Protein AF-A0A0M4GDM8-F1 (afdb_monomer_lite)

Foldseek 3Di:
DWDQLQVLVLLLLVLLLLLCCQQCVVVQPVVDDPVSSVCSSVVSSVVVSVVCVVVVSRRDIDDVVVSVVSNVNSNVNNVVSD

Sequence (82 aa):
MEWKLRIPLFLLTMGTLSGLAQKYPEFFLVNSTYLIRSAFFLGLVAALYLLLEKTKINDLNVHYSIGIGLISVGILVDYILI

Structure (mmCIF, N/CA/C/O backbone):
data_AF-A0A0M4GDM8-F1
#
_entry.id   AF-A0A0M4GDM8-F1
#
loop_
_atom_site.group_PDB
_atom_site.id
_atom_site.type_symbol
_atom_site.label_atom_id
_atom_site.label_alt_id
_atom_site.label_comp_id
_atom_site.label_asym_id
_atom_site.label_entity_id
_atom_site.label_seq_id
_atom_site.pdbx_PDB_ins_code
_atom_site.Cartn_x
_atom_site.Cartn_y
_atom_site.Cartn_z
_atom_site.occupancy
_atom_site.B_iso_or_equiv
_atom_site.auth_seq_id
_atom_site.auth_comp_id
_atom_site.auth_asym_id
_atom_site.auth_atom_id
_atom_site.pdbx_PDB_model_num
ATOM 1 N N . MET A 1 1 ? -15.812 -8.259 17.396 1.00 75.94 1 MET A N 1
ATOM 2 C CA . MET A 1 1 ? -14.348 -8.307 17.614 1.00 75.94 1 MET A CA 1
ATOM 3 C C . MET A 1 1 ? -13.738 -7.200 16.775 1.00 75.94 1 MET A C 1
ATOM 5 O O . MET A 1 1 ? -13.940 -7.199 15.563 1.00 75.94 1 MET A O 1
ATOM 9 N N . GLU A 1 2 ? -13.137 -6.205 17.423 1.00 79.69 2 GLU A N 1
ATOM 10 C CA . GLU A 1 2 ? -12.637 -5.000 16.755 1.00 79.69 2 GLU A CA 1
ATOM 11 C C . GLU A 1 2 ? -11.164 -5.154 16.375 1.00 79.69 2 GLU A C 1
ATOM 13 O O . GLU A 1 2 ? -10.372 -5.710 17.135 1.00 79.69 2 GLU A O 1
ATOM 18 N N . TRP A 1 3 ? -10.806 -4.673 15.186 1.00 82.50 3 TRP A N 1
ATOM 19 C CA . TRP A 1 3 ? -9.453 -4.705 14.649 1.00 82.50 3 TRP A CA 1
ATOM 20 C C . TRP A 1 3 ? -9.074 -3.315 14.141 1.00 82.50 3 TRP A C 1
ATOM 22 O O . TRP A 1 3 ? -9.836 -2.680 13.412 1.00 82.50 3 TRP A O 1
ATOM 32 N N . LYS A 1 4 ? -7.881 -2.847 14.515 1.00 87.81 4 LYS A N 1
ATOM 33 C CA . LYS A 1 4 ? -7.289 -1.633 13.950 1.00 87.81 4 LYS A CA 1
ATOM 34 C C . LYS A 1 4 ? -7.025 -1.801 12.457 1.00 87.81 4 LYS A C 1
ATOM 36 O O . LYS A 1 4 ? -6.359 -2.751 12.043 1.00 87.81 4 LYS A O 1
ATOM 41 N N . LEU A 1 5 ? -7.465 -0.825 11.667 1.00 88.88 5 LEU A N 1
ATOM 42 C CA . L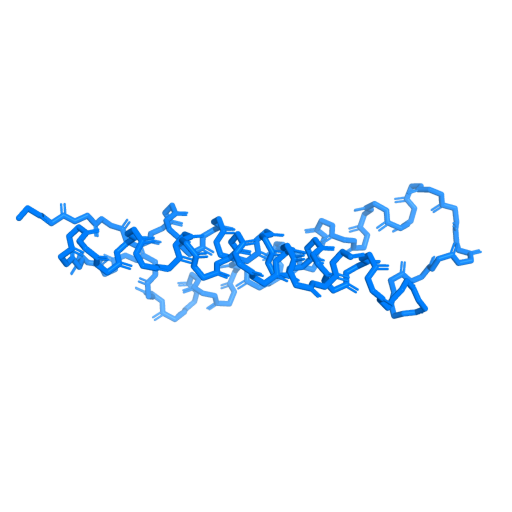EU A 1 5 ? -7.321 -0.819 10.208 1.00 88.88 5 LEU A CA 1
ATOM 43 C C . LEU A 1 5 ? -5.882 -0.711 9.693 1.00 88.88 5 LEU A C 1
ATOM 45 O O . LEU A 1 5 ? -5.651 -0.944 8.509 1.00 88.88 5 LEU A O 1
ATOM 49 N N . ARG A 1 6 ? -4.908 -0.400 10.553 1.00 88.25 6 ARG A N 1
ATOM 50 C CA . ARG A 1 6 ? -3.502 -0.207 10.173 1.00 88.25 6 ARG A CA 1
ATOM 51 C C . ARG A 1 6 ? -2.926 -1.340 9.314 1.00 88.25 6 ARG A C 1
ATOM 53 O O . ARG A 1 6 ? -2.358 -1.067 8.261 1.00 88.25 6 ARG A O 1
ATOM 60 N N . ILE A 1 7 ? -3.090 -2.596 9.742 1.00 88.56 7 ILE A N 1
ATOM 61 C CA . ILE A 1 7 ? -2.567 -3.766 9.011 1.00 88.56 7 ILE A CA 1
ATOM 62 C C . ILE A 1 7 ? -3.395 -4.046 7.744 1.00 88.56 7 ILE A C 1
ATOM 64 O O . ILE A 1 7 ? -2.791 -4.153 6.676 1.00 88.56 7 ILE A O 1
ATOM 68 N N . PRO A 1 8 ? -4.744 -4.108 7.804 1.00 89.94 8 PRO A N 1
ATOM 69 C CA . PRO A 1 8 ? -5.568 -4.268 6.605 1.00 89.94 8 PRO A CA 1
ATOM 70 C C . PRO A 1 8 ? -5.290 -3.245 5.500 1.00 89.94 8 PRO A C 1
ATOM 72 O O . PRO A 1 8 ? -5.157 -3.617 4.338 1.00 89.94 8 PRO A O 1
ATOM 75 N N . LEU A 1 9 ? -5.164 -1.964 5.853 1.00 89.69 9 LEU A N 1
ATOM 76 C CA . LEU A 1 9 ? -4.893 -0.897 4.891 1.00 89.69 9 LEU A CA 1
ATOM 77 C C . LEU A 1 9 ? -3.496 -1.003 4.289 1.00 89.69 9 LEU A C 1
ATOM 79 O O . LEU A 1 9 ? -3.344 -0.792 3.090 1.00 89.69 9 LEU A O 1
ATOM 83 N N . PHE A 1 10 ? -2.489 -1.359 5.090 1.00 90.00 10 PHE A N 1
ATOM 84 C CA . PHE A 1 10 ? -1.139 -1.568 4.577 1.00 90.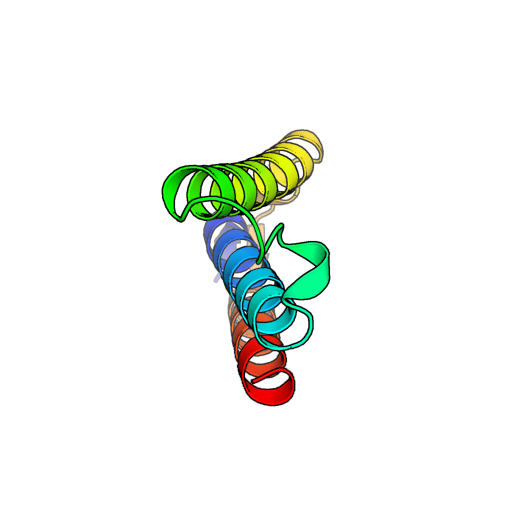00 10 PHE A CA 1
ATOM 85 C C . PHE A 1 10 ? -1.110 -2.690 3.529 1.00 90.00 10 PHE A C 1
ATOM 87 O O . PHE A 1 10 ? -0.571 -2.517 2.435 1.00 90.00 10 PHE A O 1
ATOM 94 N N . LEU A 1 11 ? -1.762 -3.818 3.824 1.00 89.88 11 LEU A N 1
ATOM 95 C CA . LEU A 1 11 ? -1.860 -4.945 2.895 1.00 89.88 11 LEU A CA 1
ATOM 96 C C . LEU A 1 11 ? -2.645 -4.586 1.630 1.00 89.88 11 LEU A C 1
ATOM 98 O O . LEU A 1 11 ? -2.209 -4.935 0.535 1.00 89.88 11 LEU A O 1
ATOM 102 N N . LEU A 1 12 ? -3.741 -3.831 1.762 1.00 91.19 12 LEU A N 1
ATOM 103 C CA . LEU A 1 12 ? -4.472 -3.287 0.618 1.00 91.19 12 LEU A CA 1
ATOM 104 C C . LEU A 1 12 ? -3.544 -2.442 -0.266 1.00 91.19 12 LEU A C 1
ATOM 106 O O . LEU A 1 12 ? -3.480 -2.681 -1.465 1.00 91.19 12 LEU A O 1
ATOM 110 N N . THR A 1 13 ? -2.808 -1.485 0.312 1.00 90.94 13 THR A N 1
ATOM 111 C CA . THR A 1 13 ? -1.913 -0.606 -0.460 1.00 90.94 13 THR A CA 1
ATOM 112 C C . THR A 1 13 ? -0.793 -1.362 -1.163 1.00 90.94 13 THR A C 1
ATOM 114 O O . THR A 1 13 ? -0.446 -1.028 -2.291 1.00 90.94 13 THR A O 1
ATOM 117 N N . MET A 1 14 ? -0.243 -2.398 -0.527 1.00 90.31 14 MET A N 1
ATOM 118 C CA . MET A 1 14 ? 0.789 -3.235 -1.134 1.00 90.31 14 MET A CA 1
ATOM 119 C C . MET A 1 14 ? 0.231 -4.065 -2.292 1.00 90.31 14 MET A C 1
ATOM 121 O O . MET A 1 14 ? 0.838 -4.084 -3.359 1.00 90.31 14 MET A O 1
ATOM 125 N N . GLY A 1 15 ? -0.926 -4.709 -2.106 1.00 88.75 15 GLY A N 1
ATOM 126 C CA . GLY A 1 15 ? -1.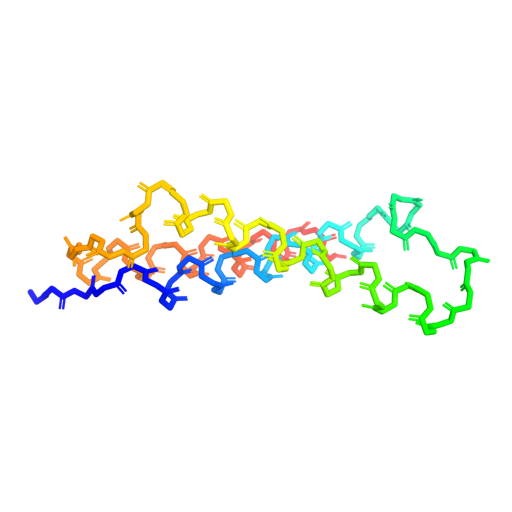559 -5.519 -3.151 1.00 88.75 15 GLY A CA 1
ATOM 127 C C . GLY A 1 15 ? -1.969 -4.688 -4.366 1.00 88.75 15 GLY A C 1
ATOM 128 O O . GLY A 1 15 ? -1.675 -5.055 -5.500 1.00 88.75 15 GLY A O 1
ATOM 129 N N . THR A 1 16 ? -2.564 -3.512 -4.149 1.00 89.00 16 THR A N 1
ATOM 130 C CA . THR A 1 16 ? -2.960 -2.633 -5.259 1.00 89.00 16 THR A CA 1
ATOM 131 C C . THR A 1 16 ? -1.758 -2.081 -6.018 1.00 89.00 16 THR A C 1
ATOM 133 O O . THR A 1 16 ? -1.771 -2.071 -7.248 1.00 89.00 16 THR A O 1
ATOM 136 N N . LEU A 1 17 ? -0.702 -1.653 -5.316 1.00 90.38 17 LEU A N 1
ATOM 137 C CA . LEU A 1 17 ? 0.515 -1.164 -5.964 1.00 90.38 17 LEU A CA 1
ATOM 138 C C . LEU A 1 17 ? 1.287 -2.270 -6.677 1.00 90.38 17 LEU A C 1
ATOM 140 O O . LEU A 1 17 ? 1.814 -2.011 -7.754 1.00 90.38 17 LEU A O 1
ATOM 144 N N . SER A 1 18 ? 1.335 -3.479 -6.118 1.00 88.44 18 SER A N 1
ATOM 145 C CA . SER A 1 18 ? 1.931 -4.647 -6.774 1.00 88.44 18 SER A CA 1
ATOM 146 C C . SER A 1 18 ? 1.243 -4.938 -8.107 1.00 88.44 18 SER A C 1
ATOM 148 O O . SER A 1 18 ? 1.905 -4.925 -9.145 1.00 88.44 18 SER A O 1
ATOM 150 N N . GLY A 1 19 ? -0.084 -5.093 -8.105 1.00 87.56 19 GLY A N 1
ATOM 151 C CA . GLY A 1 19 ? -0.838 -5.373 -9.326 1.00 87.56 19 GLY A CA 1
ATOM 152 C C . GLY A 1 19 ? -0.686 -4.264 -10.371 1.00 87.56 19 GLY A C 1
ATOM 153 O O . GLY A 1 19 ? -0.472 -4.530 -11.552 1.00 87.56 19 GLY A O 1
ATOM 154 N N . LEU A 1 20 ? -0.717 -2.996 -9.944 1.00 88.19 20 LEU A N 1
ATOM 155 C CA . LEU A 1 20 ? -0.495 -1.859 -10.843 1.00 88.19 20 LEU A CA 1
ATOM 156 C C . LEU A 1 20 ? 0.925 -1.819 -11.415 1.00 88.19 20 LEU A C 1
ATOM 158 O O . LEU A 1 20 ? 1.085 -1.517 -12.597 1.00 88.19 20 LEU A O 1
ATOM 162 N N . ALA A 1 21 ? 1.941 -2.125 -10.606 1.00 86.12 21 ALA A N 1
ATOM 163 C CA . ALA A 1 21 ? 3.331 -2.155 -11.049 1.00 86.12 21 ALA A CA 1
ATOM 164 C C . ALA A 1 21 ? 3.601 -3.273 -12.059 1.00 86.12 21 ALA A C 1
ATOM 166 O O . ALA A 1 21 ? 4.434 -3.097 -12.948 1.00 86.12 21 ALA A O 1
ATOM 167 N N . GLN A 1 22 ? 2.884 -4.393 -11.946 1.00 84.56 22 GLN A N 1
ATOM 168 C CA . GLN A 1 22 ? 2.979 -5.508 -12.885 1.00 84.56 22 GLN A CA 1
ATOM 169 C C . GLN A 1 22 ? 2.234 -5.221 -14.194 1.00 84.56 22 GLN A C 1
ATOM 171 O O . GLN A 1 22 ? 2.804 -5.415 -15.266 1.00 84.56 22 GLN A O 1
ATOM 176 N N . LYS A 1 23 ? 1.008 -4.681 -14.127 1.00 88.25 23 LYS A N 1
ATOM 177 C CA . LYS A 1 23 ? 0.203 -4.385 -15.323 1.00 88.25 23 LYS A CA 1
ATOM 178 C C . LYS A 1 23 ? 0.712 -3.202 -16.137 1.00 88.25 23 LYS A C 1
ATOM 180 O O . LYS A 1 23 ? 0.667 -3.227 -17.364 1.00 88.25 23 LYS A O 1
ATOM 185 N N . TYR A 1 24 ? 1.140 -2.140 -15.457 1.00 86.12 24 TYR A N 1
ATOM 186 C CA . TYR A 1 24 ? 1.557 -0.891 -16.088 1.00 86.12 24 TYR A CA 1
ATOM 187 C C . TYR A 1 24 ? 2.980 -0.513 -15.669 1.00 86.12 24 TYR A C 1
ATOM 189 O O . TYR A 1 24 ? 3.186 0.518 -15.019 1.00 86.12 24 TYR A O 1
ATOM 197 N N . PRO A 1 25 ? 3.989 -1.311 -16.060 1.00 80.94 25 PRO A N 1
ATOM 198 C CA . PRO A 1 25 ? 5.374 -1.070 -15.665 1.00 80.94 25 PRO A CA 1
ATOM 199 C C . PRO A 1 25 ? 5.883 0.301 -16.136 1.00 80.94 25 PRO A C 1
ATOM 201 O O . PRO A 1 25 ? 6.746 0.900 -15.494 1.00 80.94 25 PRO A O 1
ATOM 204 N N . GLU A 1 26 ? 5.307 0.847 -17.208 1.00 82.44 26 GLU A N 1
ATOM 205 C CA . GLU A 1 26 ? 5.661 2.154 -17.771 1.00 82.44 26 GLU A CA 1
ATOM 206 C C . GLU A 1 26 ? 5.484 3.314 -16.778 1.00 82.44 26 GLU A C 1
ATOM 208 O O . GLU A 1 26 ? 6.292 4.243 -16.775 1.00 82.44 26 GLU A O 1
ATOM 213 N N . PHE A 1 27 ? 4.507 3.234 -15.863 1.00 80.06 27 PHE A N 1
ATOM 214 C CA . PHE A 1 27 ? 4.326 4.236 -14.804 1.00 80.06 27 PHE A CA 1
ATOM 215 C C . PHE A 1 27 ? 5.346 4.108 -13.663 1.00 80.06 27 PHE A C 1
ATOM 217 O O . PHE A 1 27 ? 5.528 5.049 -12.892 1.00 80.06 27 PHE A O 1
ATOM 224 N N . PHE A 1 28 ? 6.041 2.973 -13.554 1.00 81.12 28 PHE A N 1
ATOM 225 C CA . PHE A 1 28 ? 6.953 2.654 -12.451 1.00 81.12 28 PHE A CA 1
ATOM 226 C C . PHE A 1 28 ? 8.426 2.745 -12.858 1.00 81.12 28 PHE A C 1
ATOM 228 O O . PHE A 1 28 ? 9.258 1.968 -12.393 1.00 81.12 28 PHE A O 1
ATOM 235 N N . LEU A 1 29 ? 8.767 3.709 -13.720 1.00 80.31 29 LEU A N 1
ATOM 236 C CA . LEU A 1 29 ? 10.147 3.993 -14.131 1.00 80.31 29 LEU A CA 1
ATOM 237 C C . LEU A 1 29 ? 10.896 2.734 -14.620 1.00 80.31 29 LEU A C 1
ATOM 239 O O . LEU A 1 29 ? 12.065 2.539 -14.280 1.00 80.31 29 LEU A O 1
ATOM 243 N N . VAL A 1 30 ? 10.245 1.862 -15.405 1.00 73.81 30 VAL A N 1
ATOM 244 C CA . VAL A 1 30 ? 10.809 0.547 -15.784 1.00 73.81 30 VAL A CA 1
ATOM 245 C C . VAL A 1 30 ? 12.147 0.633 -16.529 1.00 73.81 30 VAL A C 1
ATOM 247 O O . VAL A 1 30 ? 12.956 -0.283 -16.425 1.00 73.81 30 VAL A O 1
ATOM 250 N N . ASN A 1 31 ? 12.402 1.751 -17.216 1.00 78.50 31 ASN A N 1
ATOM 251 C CA . ASN A 1 31 ? 13.640 2.019 -17.956 1.00 78.50 31 ASN A CA 1
ATOM 252 C C . ASN A 1 31 ? 14.789 2.547 -17.072 1.00 78.50 31 ASN A C 1
ATOM 254 O O . ASN A 1 31 ? 15.871 2.841 -17.576 1.00 78.50 31 ASN A O 1
ATOM 258 N N . SER A 1 32 ? 14.564 2.706 -15.765 1.00 83.06 32 SER A N 1
ATOM 259 C CA . SER A 1 32 ? 15.576 3.151 -14.803 1.00 83.06 32 SER A CA 1
ATOM 260 C C . SER A 1 32 ? 16.294 1.975 -14.134 1.00 83.06 32 SER A C 1
ATOM 262 O O . SER A 1 32 ? 15.846 0.828 -14.173 1.00 83.06 32 SER A O 1
ATOM 264 N N . THR A 1 33 ? 17.423 2.256 -13.484 1.00 88.12 33 THR A N 1
ATOM 265 C CA . THR A 1 33 ? 18.180 1.255 -12.725 1.00 88.12 33 THR A CA 1
ATOM 266 C C . THR A 1 33 ? 17.304 0.607 -11.649 1.00 88.12 33 THR A C 1
ATOM 268 O O . THR A 1 33 ? 16.505 1.283 -11.001 1.00 88.12 33 THR A O 1
ATOM 271 N N . TYR A 1 34 ? 17.515 -0.685 -11.378 1.00 84.94 34 TYR A N 1
ATOM 272 C CA . TYR A 1 34 ? 16.769 -1.445 -10.364 1.00 84.94 34 TYR A CA 1
ATOM 273 C C . TYR A 1 34 ? 16.649 -0.724 -9.007 1.00 84.94 34 TYR A C 1
ATOM 275 O O . TYR A 1 34 ? 15.580 -0.726 -8.394 1.00 84.94 34 TYR A O 1
ATOM 283 N N . LEU A 1 35 ? 17.728 -0.068 -8.559 1.00 87.31 35 LEU A N 1
ATOM 284 C CA . LEU A 1 35 ? 17.738 0.729 -7.328 1.00 87.31 35 LEU A CA 1
ATOM 285 C C . LEU A 1 35 ? 16.725 1.879 -7.363 1.00 87.31 35 LEU A C 1
ATOM 287 O O . LEU A 1 35 ? 15.985 2.064 -6.402 1.00 87.31 35 LEU A O 1
ATOM 291 N N . ILE A 1 36 ? 16.666 2.621 -8.470 1.00 87.38 36 ILE A N 1
ATOM 292 C CA . ILE A 1 36 ? 15.771 3.773 -8.639 1.00 87.38 36 ILE A CA 1
ATOM 293 C C . ILE A 1 36 ? 14.322 3.297 -8.672 1.00 87.38 36 ILE A C 1
ATOM 295 O O . ILE A 1 36 ? 13.487 3.829 -7.945 1.00 87.38 36 ILE A O 1
ATOM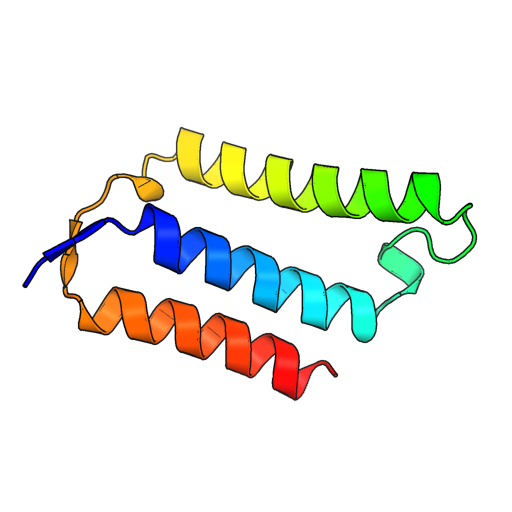 299 N N . ARG A 1 37 ? 14.038 2.239 -9.440 1.00 86.06 37 ARG A N 1
ATOM 300 C CA . ARG A 1 37 ? 12.709 1.620 -9.500 1.00 86.06 37 ARG A CA 1
ATOM 301 C C . ARG A 1 37 ? 12.225 1.156 -8.125 1.00 86.06 37 ARG A C 1
ATOM 303 O O . ARG A 1 37 ? 11.091 1.430 -7.743 1.00 86.06 37 ARG A O 1
ATOM 310 N N . SER A 1 38 ? 13.092 0.487 -7.367 1.00 86.12 38 SER A N 1
ATOM 311 C CA . SER A 1 38 ? 12.751 -0.031 -6.036 1.00 86.12 38 SER A CA 1
ATOM 312 C C . SER A 1 38 ? 12.539 1.098 -5.025 1.00 86.12 38 SER A C 1
ATOM 314 O O . SER A 1 38 ? 11.569 1.076 -4.271 1.00 86.12 38 SER A O 1
ATOM 316 N N . ALA A 1 39 ? 13.407 2.115 -5.039 1.00 89.25 39 ALA A N 1
ATOM 317 C CA . ALA A 1 39 ? 13.268 3.293 -4.187 1.00 89.25 39 ALA A CA 1
ATOM 318 C C . ALA A 1 39 ? 11.992 4.083 -4.509 1.00 89.25 39 ALA A C 1
ATOM 320 O O . ALA A 1 39 ? 11.302 4.522 -3.593 1.00 89.25 39 ALA A O 1
ATOM 321 N N . PHE A 1 40 ? 11.643 4.218 -5.792 1.00 89.38 40 PHE A N 1
ATOM 322 C CA . PHE A 1 40 ? 10.402 4.859 -6.219 1.00 89.38 40 PHE A CA 1
ATOM 323 C C . PHE A 1 40 ? 9.174 4.081 -5.742 1.00 89.38 40 PHE A C 1
ATOM 325 O O . PHE A 1 40 ? 8.283 4.671 -5.138 1.00 89.38 40 PHE A O 1
ATOM 332 N N . PHE A 1 41 ? 9.152 2.758 -5.934 1.00 88.88 41 PHE A N 1
ATOM 333 C CA . PHE A 1 41 ? 8.055 1.908 -5.470 1.00 88.88 41 PHE A CA 1
ATOM 334 C C . PHE A 1 41 ? 7.854 2.013 -3.951 1.00 88.88 41 PHE A C 1
ATOM 336 O O . PHE A 1 41 ? 6.752 2.301 -3.490 1.00 88.88 41 PHE A O 1
ATOM 343 N N . LEU A 1 42 ? 8.929 1.862 -3.169 1.00 89.50 42 LEU A N 1
ATOM 344 C CA . LEU A 1 42 ? 8.876 2.004 -1.710 1.00 89.50 42 LEU A CA 1
ATOM 345 C C . LEU A 1 42 ? 8.479 3.419 -1.279 1.00 89.50 42 LEU A C 1
ATOM 347 O O . LEU A 1 42 ? 7.706 3.576 -0.336 1.00 89.50 42 LEU A O 1
ATOM 351 N N . GLY A 1 43 ? 8.966 4.444 -1.979 1.00 91.50 43 GLY A N 1
ATOM 352 C CA . GLY A 1 43 ? 8.572 5.831 -1.750 1.00 91.50 43 GLY A CA 1
ATOM 353 C C . GLY A 1 43 ? 7.077 6.051 -1.972 1.00 91.50 43 GLY A C 1
ATOM 354 O O . GLY A 1 43 ? 6.440 6.754 -1.193 1.00 91.50 43 GLY A O 1
ATOM 355 N N . LEU A 1 44 ? 6.496 5.402 -2.982 1.00 90.88 44 LEU A N 1
ATOM 356 C CA . LEU A 1 44 ? 5.075 5.497 -3.306 1.00 90.88 44 LEU A CA 1
ATOM 357 C C . LEU A 1 44 ? 4.208 4.771 -2.265 1.00 90.88 44 LEU A C 1
ATOM 359 O O . LEU A 1 44 ? 3.225 5.340 -1.790 1.00 90.88 44 LEU A O 1
ATOM 363 N N . VAL A 1 45 ? 4.625 3.577 -1.823 1.00 90.69 45 VAL A N 1
ATOM 364 C CA . VAL A 1 45 ? 4.007 2.871 -0.683 1.00 90.69 45 VAL A CA 1
ATOM 365 C C . VAL A 1 45 ? 4.038 3.753 0.567 1.00 90.69 45 VAL A C 1
ATOM 367 O O . VAL A 1 45 ? 3.005 3.966 1.203 1.00 90.69 45 VAL A O 1
ATOM 370 N N . ALA A 1 46 ? 5.205 4.306 0.908 1.00 90.25 46 ALA A N 1
ATOM 371 C CA . ALA A 1 46 ? 5.372 5.159 2.080 1.00 90.25 46 ALA A CA 1
ATOM 372 C C . ALA A 1 46 ? 4.523 6.436 1.986 1.00 90.25 46 ALA A C 1
ATOM 374 O O . ALA A 1 46 ? 3.896 6.822 2.969 1.00 90.25 46 ALA A O 1
ATOM 375 N N . ALA A 1 47 ? 4.450 7.068 0.812 1.00 91.56 47 ALA A N 1
ATOM 376 C CA . ALA A 1 47 ? 3.639 8.260 0.589 1.00 91.56 47 ALA A CA 1
ATOM 377 C C . ALA A 1 47 ? 2.140 7.983 0.781 1.00 91.56 47 ALA A C 1
ATOM 379 O O . ALA A 1 47 ? 1.466 8.738 1.484 1.00 91.56 47 ALA A O 1
ATOM 380 N N . LEU A 1 48 ? 1.623 6.885 0.214 1.00 89.94 48 LEU A N 1
ATOM 381 C CA . LEU A 1 48 ? 0.229 6.476 0.412 1.00 89.94 48 LEU A CA 1
ATOM 382 C C . LEU A 1 48 ? -0.055 6.139 1.875 1.00 89.94 48 LEU A C 1
ATOM 384 O O . LEU A 1 48 ? -1.071 6.564 2.423 1.00 89.94 48 LEU A O 1
ATOM 388 N N . TYR A 1 49 ? 0.858 5.424 2.528 1.00 86.94 49 TYR A N 1
ATOM 389 C CA . TYR A 1 49 ? 0.699 5.061 3.927 1.00 86.94 49 TYR A CA 1
ATOM 390 C C . TYR A 1 49 ? 0.722 6.285 4.855 1.00 86.94 49 TYR A C 1
ATOM 392 O O . TYR A 1 49 ? -0.123 6.398 5.740 1.00 86.94 49 TYR A O 1
ATOM 400 N N . LEU A 1 50 ? 1.611 7.252 4.608 1.00 89.81 50 LEU A N 1
ATOM 401 C CA . LEU A 1 50 ? 1.631 8.532 5.322 1.00 89.81 50 LEU A CA 1
ATOM 402 C C . LEU A 1 50 ? 0.348 9.336 5.101 1.00 89.81 50 LEU A C 1
ATOM 404 O O . LEU A 1 50 ? -0.116 10.016 6.014 1.00 89.81 50 LEU A O 1
ATOM 408 N N . LEU A 1 51 ? -0.243 9.277 3.906 1.00 90.25 51 LEU A N 1
ATOM 409 C CA . LEU A 1 51 ? -1.520 9.932 3.628 1.00 90.25 51 LEU A CA 1
ATOM 410 C C . LEU A 1 51 ? -2.644 9.292 4.455 1.00 90.25 51 LEU A C 1
ATOM 412 O O . LEU A 1 51 ? -3.397 10.005 5.120 1.00 90.25 51 LEU A O 1
ATOM 416 N N . LEU A 1 52 ? -2.693 7.959 4.502 1.00 87.06 52 LEU A N 1
ATOM 417 C CA . LEU A 1 52 ? -3.629 7.218 5.350 1.00 87.06 52 LEU A CA 1
ATOM 418 C C . LEU A 1 52 ? -3.428 7.534 6.840 1.00 87.06 52 LEU A C 1
ATOM 420 O O . LEU A 1 52 ? -4.405 7.721 7.567 1.00 87.06 52 LEU A O 1
ATOM 424 N N . GLU A 1 53 ? -2.179 7.680 7.281 1.00 87.69 53 GLU A N 1
ATOM 425 C CA . GLU A 1 53 ? -1.837 8.076 8.649 1.00 87.69 53 GLU A CA 1
ATOM 426 C C . GLU A 1 53 ? -2.259 9.513 8.971 1.00 87.69 53 GLU A C 1
ATOM 428 O O . GLU A 1 53 ? -2.865 9.755 10.014 1.00 87.69 53 GLU A O 1
ATOM 433 N N . LYS A 1 54 ? -2.068 10.463 8.047 1.00 90.25 54 LYS A N 1
ATOM 434 C CA . LYS A 1 54 ? -2.568 11.841 8.203 1.00 90.25 54 LYS A CA 1
ATOM 435 C C . LYS A 1 54 ? -4.088 11.901 8.328 1.00 90.25 54 LYS A C 1
ATOM 437 O O . LYS A 1 54 ? -4.602 12.726 9.079 1.00 90.25 54 LYS A O 1
ATOM 442 N N . THR A 1 55 ? -4.806 11.028 7.623 1.00 88.06 55 THR A N 1
ATOM 443 C CA . THR A 1 55 ? -6.272 10.938 7.723 1.00 88.06 55 THR A CA 1
ATOM 444 C C . THR A 1 55 ? -6.766 10.212 8.979 1.00 88.06 55 THR A C 1
ATOM 446 O O . THR A 1 55 ? -7.972 10.170 9.208 1.00 88.06 55 THR A O 1
ATOM 449 N N . LYS A 1 56 ? -5.865 9.650 9.803 1.00 88.19 56 LYS A N 1
ATOM 450 C CA . LYS A 1 56 ? -6.170 8.850 11.008 1.00 88.19 56 LYS A CA 1
ATOM 451 C C . LYS A 1 56 ? -7.069 7.628 10.764 1.00 88.19 56 LYS A C 1
ATOM 453 O O . LYS A 1 56 ? -7.558 7.021 11.713 1.00 88.19 56 LYS A O 1
ATOM 458 N N . ILE A 1 57 ? -7.281 7.234 9.504 1.00 85.50 57 ILE A N 1
ATOM 459 C CA . ILE A 1 57 ? -8.119 6.079 9.140 1.00 85.50 57 ILE A CA 1
ATOM 460 C C . ILE A 1 57 ? -7.472 4.778 9.637 1.00 85.50 57 ILE A C 1
ATOM 462 O O . ILE A 1 57 ? -8.157 3.832 10.013 1.00 85.50 57 ILE A O 1
ATOM 466 N N . ASN A 1 58 ? -6.143 4.744 9.699 1.00 83.75 58 ASN A N 1
ATOM 467 C CA . ASN A 1 58 ? -5.355 3.631 10.224 1.00 83.75 58 ASN A CA 1
ATOM 468 C C . ASN A 1 58 ? -5.604 3.319 11.714 1.00 83.75 58 ASN A C 1
ATOM 470 O O . ASN A 1 58 ? -5.444 2.162 12.114 1.00 83.75 58 ASN A O 1
ATOM 474 N N . ASP A 1 59 ? -6.014 4.309 12.510 1.00 87.56 59 ASP A N 1
ATOM 475 C CA . ASP A 1 59 ? -6.324 4.151 13.937 1.00 87.56 59 ASP A CA 1
ATOM 476 C C . ASP A 1 59 ? -7.792 3.801 14.212 1.00 87.56 59 ASP A C 1
ATOM 478 O O . ASP A 1 59 ? -8.149 3.510 15.355 1.00 87.56 59 ASP A O 1
ATOM 482 N N . LEU A 1 60 ? -8.645 3.781 13.182 1.00 88.00 60 LEU A N 1
ATOM 483 C CA . LEU A 1 60 ? -10.033 3.369 13.340 1.00 88.00 60 LEU A CA 1
ATOM 484 C C . LEU A 1 60 ? -10.111 1.881 13.689 1.00 88.00 60 LEU A C 1
ATOM 486 O O . LEU A 1 60 ? -9.544 1.015 13.011 1.00 88.00 60 LEU A O 1
ATOM 490 N N . ASN A 1 61 ? -10.866 1.598 14.745 1.00 89.12 61 ASN A N 1
ATOM 491 C CA . ASN A 1 61 ? -11.289 0.254 15.086 1.00 89.12 61 ASN A CA 1
ATOM 492 C C . ASN A 1 61 ? -12.506 -0.092 14.234 1.00 89.12 61 ASN A C 1
ATOM 494 O O . ASN A 1 61 ? -13.536 0.578 14.301 1.00 89.12 61 ASN A O 1
ATOM 498 N N . VAL A 1 62 ? -12.387 -1.139 13.426 1.00 87.50 62 VAL A N 1
ATOM 499 C CA . VAL A 1 62 ? -13.496 -1.652 12.621 1.00 87.50 62 VAL A CA 1
ATOM 500 C C . VAL A 1 62 ? -13.800 -3.086 12.990 1.00 87.50 62 VAL A C 1
ATOM 502 O O . VAL A 1 62 ? -12.990 -3.791 13.594 1.00 87.50 62 VAL A O 1
ATOM 505 N N . HIS A 1 63 ? -14.976 -3.549 12.581 1.00 90.88 63 HIS A N 1
ATOM 506 C CA . HIS A 1 63 ? -15.302 -4.957 12.689 1.00 90.88 63 HIS A CA 1
ATOM 507 C C . HIS A 1 63 ? -14.296 -5.795 11.886 1.00 90.88 63 HIS A C 1
ATOM 509 O O . HIS A 1 63 ? -13.960 -5.452 10.753 1.00 90.88 63 HIS A O 1
ATOM 515 N N . TYR A 1 64 ? -13.835 -6.909 12.454 1.00 87.81 64 TYR A N 1
ATOM 516 C CA . TYR A 1 64 ? -12.830 -7.787 11.841 1.00 87.81 64 TYR A CA 1
ATOM 517 C C . TYR A 1 64 ? -13.146 -8.185 10.381 1.00 87.81 64 TYR A C 1
ATOM 519 O O . TYR A 1 64 ? -12.244 -8.266 9.549 1.00 87.81 64 TYR A O 1
ATOM 527 N N . SER A 1 65 ? -14.431 -8.340 10.041 1.00 90.31 65 SER A N 1
ATOM 528 C CA . SER A 1 65 ? -14.905 -8.612 8.675 1.00 90.31 65 SER A CA 1
ATOM 529 C C . SER A 1 65 ? -14.521 -7.529 7.661 1.00 90.31 65 SER A C 1
ATOM 531 O O . SER A 1 65 ? -14.195 -7.856 6.524 1.00 90.31 65 SER A O 1
ATOM 533 N N . ILE A 1 66 ? -14.509 -6.255 8.064 1.00 89.81 66 ILE A N 1
ATOM 534 C CA . ILE A 1 66 ? -14.079 -5.135 7.211 1.00 89.81 66 ILE A CA 1
ATOM 535 C C . ILE A 1 66 ? -12.576 -5.237 6.941 1.00 89.81 66 ILE A C 1
ATOM 537 O O . ILE A 1 66 ? -12.140 -5.058 5.806 1.00 89.81 66 ILE A O 1
ATOM 541 N N . GLY A 1 67 ? -11.787 -5.578 7.965 1.00 88.31 67 GLY A N 1
ATOM 542 C CA . GLY A 1 67 ? -10.347 -5.787 7.823 1.00 88.31 67 GLY A CA 1
ATOM 543 C C . GLY A 1 67 ? -10.018 -6.917 6.846 1.00 88.31 67 GLY A C 1
ATOM 544 O O . GLY A 1 67 ? -9.218 -6.719 5.935 1.00 88.31 67 GLY A O 1
ATOM 545 N N . ILE A 1 68 ? -10.684 -8.071 6.977 1.00 91.81 68 ILE A N 1
ATOM 546 C CA . ILE A 1 68 ? -10.538 -9.167 6.006 1.00 91.81 68 ILE A CA 1
ATOM 547 C C . ILE A 1 68 ? -10.954 -8.708 4.611 1.00 91.81 68 ILE A C 1
ATOM 549 O O . ILE A 1 68 ? -10.211 -8.936 3.664 1.00 91.81 68 ILE A O 1
ATOM 553 N N . GLY A 1 69 ? -12.100 -8.032 4.485 1.00 92.94 69 GLY A N 1
ATOM 554 C CA . GLY A 1 69 ? -12.592 -7.540 3.201 1.00 92.94 69 GLY A CA 1
ATOM 555 C C . GLY A 1 69 ? -11.565 -6.669 2.478 1.00 92.94 69 GLY A C 1
ATOM 556 O O . GLY A 1 69 ? -11.306 -6.886 1.300 1.00 92.94 69 GLY A O 1
ATOM 557 N N . LEU A 1 70 ? -10.911 -5.746 3.188 1.00 91.88 70 LEU A N 1
ATOM 558 C CA . LEU A 1 70 ? -9.852 -4.905 2.620 1.00 91.88 70 LEU A CA 1
ATOM 559 C C . LEU A 1 70 ? -8.642 -5.720 2.151 1.00 91.88 70 LEU A C 1
ATOM 561 O O . LEU A 1 70 ? -8.135 -5.488 1.056 1.00 91.88 70 LEU A O 1
ATOM 565 N N . ILE A 1 71 ? -8.199 -6.697 2.942 1.00 92.06 71 ILE A N 1
ATOM 566 C CA . ILE A 1 71 ? -7.083 -7.573 2.560 1.00 92.06 71 ILE A CA 1
ATOM 567 C C . ILE A 1 71 ? -7.453 -8.386 1.316 1.00 92.06 71 ILE A C 1
ATOM 569 O O . ILE A 1 71 ? -6.681 -8.438 0.361 1.00 92.06 71 ILE A O 1
ATOM 573 N N . SER A 1 72 ? -8.652 -8.974 1.296 1.00 92.75 72 SER A N 1
ATOM 574 C CA . SER A 1 72 ? -9.162 -9.730 0.153 1.00 92.75 72 SER A CA 1
ATOM 575 C C . SER A 1 72 ? -9.256 -8.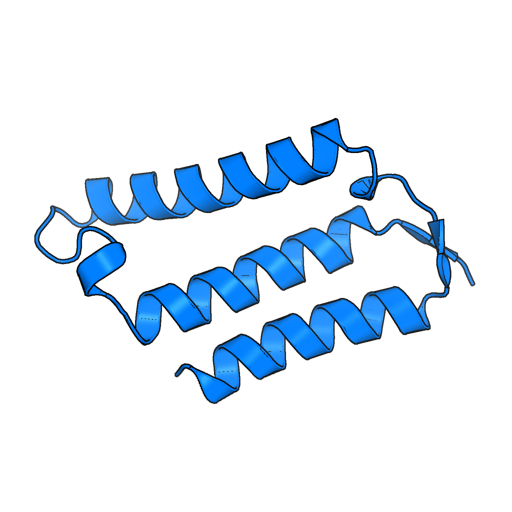868 -1.101 1.00 92.75 72 SER A C 1
ATOM 577 O O . SER A 1 72 ? -8.867 -9.331 -2.165 1.00 92.75 72 SER A O 1
ATOM 579 N N . VAL A 1 73 ? -9.701 -7.612 -0.993 1.00 93.06 73 VAL A N 1
ATOM 580 C CA . VAL A 1 73 ? -9.708 -6.672 -2.124 1.00 93.06 73 VAL A CA 1
ATOM 581 C C . VAL A 1 73 ? -8.290 -6.423 -2.634 1.00 93.06 73 VAL A C 1
ATOM 583 O O . VAL A 1 73 ? -8.077 -6.467 -3.839 1.00 93.06 73 VAL A O 1
ATOM 586 N N . GLY A 1 74 ? -7.313 -6.215 -1.748 1.00 89.44 74 GLY A N 1
ATOM 587 C CA . GLY A 1 74 ? -5.915 -6.022 -2.147 1.00 89.44 74 GLY A CA 1
ATOM 588 C C . GLY A 1 74 ? -5.360 -7.213 -2.930 1.00 89.44 74 GLY A C 1
ATOM 589 O O . GLY A 1 74 ? -4.758 -7.027 -3.983 1.00 89.44 74 GLY A O 1
ATOM 590 N N . ILE A 1 75 ? -5.630 -8.430 -2.451 1.00 90.44 75 ILE A N 1
ATOM 591 C CA . ILE A 1 75 ? -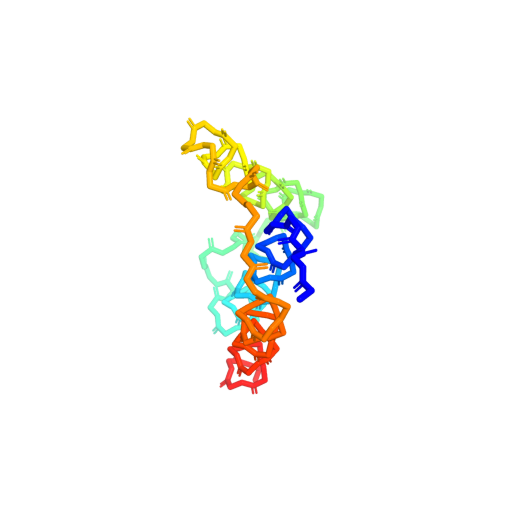5.230 -9.680 -3.117 1.00 90.44 75 ILE A CA 1
ATOM 592 C C . ILE A 1 75 ? -5.958 -9.850 -4.455 1.00 90.44 75 ILE A C 1
ATOM 594 O O . ILE A 1 75 ? -5.341 -10.228 -5.445 1.00 90.44 75 ILE A O 1
ATOM 598 N N . LEU A 1 76 ? -7.262 -9.567 -4.505 1.00 92.56 76 LEU A N 1
ATOM 599 C CA . LEU A 1 76 ? -8.049 -9.666 -5.735 1.00 92.56 76 LEU A CA 1
ATOM 600 C C . LEU A 1 76 ? -7.550 -8.694 -6.802 1.00 92.56 76 LEU A C 1
ATOM 602 O O . LEU A 1 76 ? -7.474 -9.063 -7.967 1.00 92.56 76 LEU A O 1
ATOM 606 N N . VAL A 1 77 ? -7.204 -7.465 -6.416 1.00 90.69 77 VAL A N 1
ATOM 607 C CA . VAL A 1 77 ? -6.647 -6.480 -7.347 1.00 90.69 77 VAL A CA 1
ATOM 608 C C . VAL A 1 77 ? -5.307 -6.957 -7.895 1.00 90.69 77 VAL A C 1
ATOM 610 O O . VAL A 1 77 ? -5.115 -6.899 -9.103 1.00 90.69 77 VAL A O 1
ATOM 613 N N . ASP A 1 78 ? -4.414 -7.458 -7.042 1.00 87.75 78 ASP A N 1
ATOM 614 C CA . ASP A 1 78 ? -3.142 -8.034 -7.489 1.00 87.75 78 ASP A CA 1
ATOM 615 C C . ASP A 1 78 ? -3.388 -9.181 -8.483 1.00 87.75 78 ASP A C 1
ATOM 617 O O . ASP A 1 78 ? -2.910 -9.130 -9.609 1.00 87.75 78 ASP A O 1
ATOM 621 N N . TYR A 1 79 ? -4.257 -10.135 -8.135 1.00 90.38 79 TYR A N 1
ATOM 622 C CA . TYR A 1 79 ? -4.591 -11.282 -8.984 1.00 90.38 79 TYR A CA 1
ATOM 623 C C . TYR A 1 79 ? -5.221 -10.915 -10.339 1.00 90.38 79 TYR A C 1
ATOM 625 O O . TYR A 1 79 ? -4.979 -11.597 -11.325 1.00 90.38 79 TYR A O 1
ATOM 633 N N . ILE A 1 80 ? -6.053 -9.870 -10.399 1.00 90.19 80 ILE A N 1
ATOM 634 C CA . ILE A 1 80 ? -6.714 -9.428 -11.643 1.00 90.19 80 ILE A CA 1
ATOM 635 C C . ILE A 1 80 ? -5.756 -8.642 -12.551 1.00 90.19 80 ILE A C 1
ATOM 637 O O . ILE A 1 80 ? -5.984 -8.546 -13.760 1.00 90.19 80 ILE A O 1
ATOM 641 N N . LEU A 1 81 ? -4.759 -7.979 -11.965 1.00 86.75 81 LEU A N 1
ATOM 642 C CA . LEU A 1 81 ? -3.847 -7.102 -12.695 1.00 86.75 81 LEU A CA 1
ATOM 643 C C . LEU A 1 81 ? -2.536 -7.791 -13.098 1.00 86.75 81 LEU A C 1
ATOM 645 O O . LEU A 1 81 ? -1.890 -7.292 -14.018 1.00 86.75 81 LEU A O 1
ATOM 649 N N . ILE A 1 82 ? -2.177 -8.900 -12.447 1.00 77.31 82 ILE A N 1
ATOM 650 C CA . ILE A 1 82 ? -1.178 -9.877 -12.914 1.00 77.31 82 ILE A CA 1
ATOM 651 C C . ILE A 1 82 ? -1.627 -10.502 -14.240 1.00 77.31 82 ILE A C 1
ATOM 653 O O . ILE A 1 82 ? -0.768 -10.608 -15.145 1.00 77.31 82 ILE A O 1
#

Secondary structure (DSSP, 8-state):
-EEETHHHHHHHHHHHHHHHHHH-GGGGTTTS-HHHHHHHHHHHHHHHHHHHHHTTGGG-EEEHHHHHHHHHHHHHHHHHH-

pLDDT: mean 87.68, std 3.95, range [73.81, 93.06]

Radius of gyration: 14.03 Å; chains: 1; bounding box: 34×23×36 Å